Protein AF-A0A165LSH4-F1 (afdb_monomer)

InterPro domains:
  IPR036514 SGNH hydrolase superfamily [G3DSA:3.40.50.1110] (1-87)

Solvent-accessible surface area (backbone atoms only — not comparable to full-atom values): 5260 Å² total; per-residue (Å²): 112,71,69,60,56,55,50,52,53,52,49,52,55,47,54,71,52,42,42,83,79,35,82,90,58,83,78,79,84,75,66,59,66,62,53,51,49,53,44,53,77,39,16,60,88,71,62,21,78,37,70,76,40,65,35,83,53,65,32,19,40,17,51,50,103,86,41,64,7,70,39,49,49,52,57,54,51,51,49,50,50,35,39,73,75,70,52,74,66,134

Foldseek 3Di:
DVVVVVVLVVVVVCQVCVCVVPPPDDGFDQPVVVVLVVCQVCVVVLQAPHNDAEDADLNGQYPDPPHGHPNSVVVSVVQVVCRVVPNHDD

pLDDT: mean 92.6, std 12.12, range [35.62, 98.31]

Secondary structure (DSSP, 8-state):
-HHHHHHHHHHHHHHHHHHHHSTT-------HHHHHHHHHHSTGGGT-S-SS-BSSSTT-SBSSSS-B-HHHHHHHHHHHHHHHHT----

Mean predicted aligned error: 4.32 Å

Sequence (90 aa):
KPLILDYNTKLAQRVASFPSTNPGAKTFLVDTSALLTTLLNAPQANGFIDATTYGSQAGAMWCNNYHISPGVHDFVARAVQSALAGTGAP

Radius of gyration: 15.34 Å; Cα contacts (8 Å, |Δi|>4): 94; chains: 1; bounding box: 34×21×42 Å

Organism: NCBI:txid1314781

Structure (mmCIF, N/CA/C/O backbone):
data_AF-A0A165LSH4-F1
#
_entry.id   AF-A0A165LSH4-F1
#
loop_
_atom_site.group_PDB
_atom_site.id
_atom_site.type_symbol
_atom_site.label_atom_id
_atom_site.label_alt_id
_atom_site.label_comp_id
_atom_site.label_asym_id
_atom_site.label_entity_id
_atom_site.label_seq_id
_atom_site.pdbx_PDB_ins_code
_atom_site.Cartn_x
_atom_site.Cartn_y
_atom_site.Cartn_z
_atom_site.occupancy
_atom_site.B_iso_or_equiv
_atom_site.auth_seq_id
_atom_site.auth_comp_id
_atom_site.auth_asym_id
_atom_site.auth_atom_id
_atom_site.pdbx_PDB_m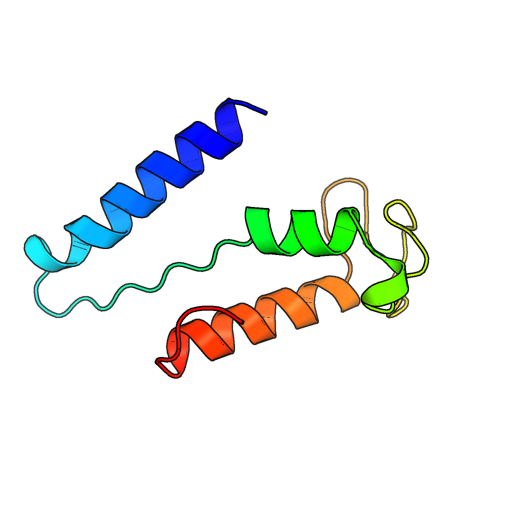odel_num
ATOM 1 N N . LYS A 1 1 ? 13.307 0.640 6.889 1.00 61.81 1 LYS A N 1
ATOM 2 C CA . LYS A 1 1 ? 13.636 1.896 7.614 1.00 61.81 1 LYS A CA 1
ATOM 3 C C . LYS A 1 1 ? 12.902 1.882 8.954 1.00 61.81 1 LYS A C 1
ATOM 5 O O . LYS A 1 1 ? 11.678 1.847 8.907 1.00 61.81 1 LYS A O 1
ATOM 10 N N . PRO A 1 2 ? 13.602 1.906 10.100 1.00 79.06 2 PRO A N 1
ATOM 11 C CA . PRO A 1 2 ? 12.983 1.779 11.427 1.00 79.06 2 PRO A CA 1
ATOM 12 C C . PRO A 1 2 ? 11.845 2.783 11.675 1.00 79.06 2 PRO A C 1
ATOM 14 O O . PRO A 1 2 ? 10.792 2.405 12.165 1.00 79.06 2 PRO A O 1
ATOM 17 N N . LEU A 1 3 ? 11.996 4.025 11.197 1.00 93.50 3 LEU A N 1
ATOM 18 C CA . LEU A 1 3 ? 10.997 5.088 11.364 1.00 93.50 3 LEU A CA 1
ATOM 19 C C . LEU A 1 3 ? 9.604 4.740 10.805 1.00 93.50 3 LEU A C 1
ATOM 21 O O . LEU A 1 3 ? 8.601 5.050 11.440 1.00 93.50 3 LEU A O 1
ATOM 25 N N . ILE A 1 4 ? 9.533 4.112 9.624 1.00 92.56 4 ILE A N 1
ATOM 26 C CA . ILE A 1 4 ? 8.249 3.761 8.989 1.00 92.56 4 ILE A CA 1
ATOM 27 C C . ILE A 1 4 ? 7.575 2.632 9.771 1.00 92.56 4 ILE A C 1
ATOM 29 O O . ILE A 1 4 ? 6.377 2.691 10.025 1.00 92.56 4 ILE A O 1
ATOM 33 N N . LEU A 1 5 ? 8.351 1.630 10.193 1.00 93.25 5 LEU A N 1
ATOM 34 C CA . LEU A 1 5 ? 7.836 0.502 10.967 1.00 93.25 5 LEU A CA 1
ATOM 35 C C . LEU A 1 5 ? 7.292 0.957 12.329 1.00 93.25 5 LEU A C 1
ATOM 37 O O . LEU A 1 5 ? 6.181 0.581 12.706 1.00 93.25 5 LEU A O 1
ATOM 41 N N . ASP A 1 6 ? 8.039 1.810 13.031 1.00 95.81 6 ASP A N 1
ATOM 42 C CA . ASP A 1 6 ? 7.628 2.361 14.324 1.00 95.81 6 ASP A CA 1
ATOM 43 C C . ASP A 1 6 ? 6.362 3.214 14.196 1.00 95.81 6 ASP A C 1
ATOM 45 O O . ASP A 1 6 ? 5.442 3.094 15.011 1.00 95.81 6 ASP A O 1
ATOM 49 N N . TYR A 1 7 ? 6.294 4.065 13.167 1.00 96.94 7 TYR A N 1
ATOM 50 C CA . TYR A 1 7 ? 5.109 4.871 12.886 1.00 96.94 7 TYR A CA 1
ATOM 51 C C . TYR A 1 7 ? 3.890 3.989 12.595 1.00 96.94 7 TYR A C 1
ATOM 53 O O . TYR A 1 7 ? 2.856 4.156 13.243 1.00 96.94 7 TYR A O 1
ATOM 61 N N . ASN A 1 8 ? 4.019 3.016 11.687 1.00 96.88 8 ASN A N 1
ATOM 62 C CA . ASN A 1 8 ? 2.922 2.123 11.308 1.00 96.88 8 ASN A CA 1
ATOM 63 C C . ASN A 1 8 ? 2.423 1.302 12.506 1.00 96.88 8 ASN A C 1
ATOM 65 O O . ASN A 1 8 ? 1.214 1.162 12.689 1.00 96.88 8 ASN A O 1
ATOM 69 N N . THR A 1 9 ? 3.332 0.835 13.368 1.00 96.81 9 THR A N 1
ATOM 70 C CA . THR A 1 9 ? 2.979 0.102 14.595 1.00 96.81 9 THR A CA 1
ATOM 71 C C . THR A 1 9 ? 2.143 0.970 15.537 1.00 96.81 9 THR A C 1
ATOM 73 O O . THR A 1 9 ? 1.076 0.552 15.994 1.00 96.81 9 THR A O 1
ATOM 76 N N . LYS A 1 10 ? 2.583 2.207 15.797 1.00 97.88 10 LYS A N 1
ATOM 77 C CA . LYS A 1 10 ? 1.853 3.150 16.662 1.00 97.88 10 LYS A CA 1
ATOM 78 C C . LYS A 1 10 ? 0.506 3.553 16.060 1.00 97.88 10 LYS A C 1
ATOM 80 O O . LYS A 1 10 ? -0.486 3.642 16.784 1.00 97.88 10 LYS A O 1
ATOM 85 N N . LEU A 1 11 ? 0.451 3.768 14.746 1.00 97.88 11 LEU A N 1
ATOM 86 C CA . LEU A 1 11 ? -0.788 4.090 14.041 1.00 97.88 11 LEU A CA 1
ATOM 87 C C . LEU A 1 11 ? -1.800 2.943 14.151 1.00 97.88 11 LEU A C 1
ATOM 89 O O . LEU A 1 11 ? -2.947 3.189 14.520 1.00 97.88 11 LEU A O 1
ATOM 93 N N . ALA A 1 12 ? -1.377 1.699 13.912 1.00 97.31 12 ALA A N 1
ATOM 94 C CA . ALA A 1 12 ? -2.239 0.524 14.028 1.00 97.31 12 ALA A CA 1
ATOM 95 C C . ALA A 1 12 ? -2.810 0.365 15.449 1.00 97.31 12 ALA A C 1
ATOM 97 O O . ALA A 1 12 ? -4.017 0.178 15.619 1.00 97.31 12 ALA A O 1
ATOM 98 N N . GLN A 1 13 ? -1.973 0.533 16.479 1.00 97.69 13 GLN A N 1
ATOM 99 C CA . GLN A 1 13 ? -2.413 0.522 17.881 1.00 97.69 13 GLN A CA 1
ATOM 100 C C . GLN A 1 13 ? -3.440 1.627 18.175 1.00 97.69 13 GLN A C 1
ATOM 102 O O . GLN A 1 13 ? -4.443 1.402 18.865 1.00 97.69 13 GLN A O 1
ATOM 107 N N . ARG A 1 14 ? -3.227 2.834 17.635 1.00 97.69 14 ARG A N 1
ATOM 108 C CA . ARG A 1 14 ? -4.170 3.943 17.811 1.00 97.69 14 ARG A CA 1
ATOM 109 C C . ARG A 1 14 ? -5.496 3.669 17.108 1.00 97.69 14 ARG A C 1
ATOM 111 O O . ARG A 1 14 ? -6.539 3.920 17.702 1.00 97.69 14 ARG A O 1
ATOM 118 N N . VAL A 1 15 ? -5.461 3.137 15.889 1.00 96.62 15 VAL A N 1
ATOM 119 C CA . VAL A 1 15 ? -6.655 2.781 15.109 1.00 96.62 15 VAL A CA 1
ATOM 120 C C . VAL A 1 15 ? -7.493 1.715 15.820 1.00 96.62 15 VAL A C 1
ATOM 122 O O . VAL A 1 15 ? -8.714 1.863 15.885 1.00 96.62 15 VAL A O 1
ATOM 125 N N . ALA A 1 16 ? -6.854 0.700 16.413 1.00 94.62 16 ALA A N 1
ATOM 126 C CA . ALA A 1 16 ? -7.537 -0.354 17.166 1.00 94.62 16 ALA A CA 1
ATOM 127 C C . ALA A 1 16 ? -8.180 0.154 18.473 1.00 94.62 16 ALA A C 1
ATOM 129 O O . ALA A 1 16 ? -9.262 -0.290 18.846 1.00 94.62 16 ALA A O 1
ATOM 130 N N . SER A 1 17 ? -7.538 1.105 19.160 1.00 96.00 17 SER A N 1
ATOM 131 C CA . SER A 1 17 ? -8.044 1.690 20.415 1.00 96.00 17 SER A CA 1
ATOM 132 C C . SER A 1 17 ? -8.993 2.879 20.219 1.00 96.00 17 SER A C 1
ATOM 134 O O . SER A 1 17 ? -9.636 3.322 21.168 1.00 96.00 17 SER A O 1
ATOM 136 N N . PHE A 1 18 ? -9.097 3.435 19.012 1.00 96.88 18 PHE A N 1
ATOM 137 C CA . PHE A 1 18 ? -9.920 4.618 18.759 1.00 96.88 18 PHE A CA 1
ATOM 138 C C . PHE A 1 18 ? -11.414 4.417 19.090 1.00 96.88 18 PHE A C 1
ATOM 140 O O . PHE A 1 18 ? -11.965 5.282 19.779 1.00 96.88 18 PHE A O 1
ATOM 147 N N . PRO A 1 19 ? -12.071 3.300 18.708 1.00 94.94 19 PRO A N 1
ATOM 148 C CA . PRO A 1 19 ? -13.506 3.125 18.946 1.00 94.94 19 PRO A CA 1
ATOM 149 C C . PRO A 1 19 ? -13.899 3.030 20.427 1.00 94.94 19 PRO A C 1
ATOM 151 O O . PRO A 1 19 ? -15.006 3.424 20.780 1.00 94.94 19 PRO A O 1
ATOM 154 N N . SER A 1 20 ? -13.004 2.565 21.313 1.00 94.19 20 SER A N 1
ATOM 155 C CA . SER A 1 20 ? -13.307 2.449 22.753 1.00 94.19 20 SER A CA 1
ATOM 156 C C . SER A 1 20 ? -13.464 3.808 23.440 1.00 94.19 20 SER A C 1
ATOM 158 O O . SER A 1 20 ? -14.145 3.917 24.454 1.00 94.19 20 SER A O 1
ATOM 160 N N . THR A 1 21 ? -12.847 4.847 22.872 1.00 95.88 21 THR A N 1
ATOM 161 C CA . THR A 1 21 ? -12.888 6.229 23.375 1.00 95.88 21 THR A CA 1
ATOM 162 C C . THR A 1 21 ? -13.756 7.146 22.518 1.00 95.88 21 THR A C 1
ATOM 164 O O . THR A 1 21 ? -13.999 8.284 22.905 1.00 95.88 21 THR A O 1
ATOM 167 N N . ASN A 1 22 ? -14.235 6.660 21.368 1.00 96.94 22 ASN A N 1
ATOM 168 C CA . ASN A 1 22 ? -15.057 7.414 20.423 1.00 96.94 22 ASN A CA 1
ATOM 169 C C . ASN A 1 22 ? -16.231 6.538 19.966 1.00 96.94 22 ASN A C 1
ATOM 171 O O . ASN A 1 22 ? -16.208 6.005 18.849 1.00 96.94 22 ASN A O 1
ATOM 175 N N . PRO A 1 23 ? -17.249 6.351 20.828 1.00 92.31 23 PRO A N 1
ATOM 176 C CA . PRO A 1 23 ? -18.419 5.556 20.484 1.00 92.31 23 PRO A CA 1
ATOM 177 C C . PRO A 1 23 ? -19.076 6.085 19.202 1.00 92.31 23 PRO A C 1
ATOM 179 O O . PRO A 1 23 ? -19.293 7.284 19.054 1.00 92.31 23 PRO A O 1
ATOM 182 N N . GLY A 1 24 ? -19.368 5.191 18.257 1.00 92.88 24 GLY A N 1
ATOM 183 C CA . GLY A 1 24 ? -19.940 5.536 16.950 1.00 92.88 24 GLY A CA 1
ATOM 184 C C . GLY A 1 24 ? -18.917 5.727 15.825 1.00 92.88 24 GLY A C 1
ATOM 185 O O . GLY A 1 24 ? -19.299 5.697 14.655 1.00 92.88 24 GLY A O 1
ATOM 186 N N . ALA A 1 25 ? -17.623 5.847 16.136 1.00 94.75 25 ALA A N 1
ATOM 187 C CA . ALA A 1 25 ? -16.586 5.846 15.112 1.00 94.75 25 ALA A CA 1
ATOM 188 C C . ALA A 1 25 ? -16.393 4.445 14.508 1.00 94.75 25 ALA A C 1
ATOM 190 O O . ALA A 1 25 ? -16.342 3.442 15.223 1.00 94.75 25 ALA A O 1
ATOM 191 N N . LYS A 1 26 ? -16.212 4.390 13.185 1.00 92.44 26 LYS A N 1
ATOM 192 C CA . LYS A 1 26 ? -15.719 3.209 12.466 1.00 92.44 26 LYS A CA 1
ATOM 193 C C . LYS A 1 26 ? -14.330 3.515 11.937 1.00 92.44 26 LYS A C 1
ATOM 195 O O . LYS A 1 26 ? -14.129 4.554 11.312 1.00 92.44 26 LYS A O 1
ATOM 200 N N . THR A 1 27 ? -13.386 2.621 12.189 1.00 94.25 27 THR A N 1
ATOM 201 C CA . THR A 1 27 ? -12.015 2.768 11.711 1.00 94.25 27 THR A CA 1
ATOM 202 C C . THR A 1 27 ? -11.671 1.680 10.707 1.00 94.25 27 THR A C 1
ATOM 204 O O . THR A 1 27 ? -12.147 0.552 10.797 1.00 94.25 27 THR A O 1
ATOM 207 N N . PHE A 1 28 ? -10.836 2.049 9.740 1.00 94.56 28 PHE A N 1
ATOM 208 C CA . PHE A 1 28 ? -10.317 1.169 8.704 1.00 94.56 28 PHE A CA 1
ATOM 209 C C . PHE A 1 28 ? -8.823 1.447 8.572 1.00 94.56 28 PHE A C 1
ATOM 211 O O . PHE A 1 28 ? -8.411 2.608 8.562 1.00 94.56 28 PHE A O 1
ATOM 218 N N . LEU A 1 29 ? -8.017 0.391 8.492 1.00 96.00 29 LEU A N 1
ATOM 219 C CA . LEU A 1 29 ? -6.575 0.491 8.303 1.00 96.00 29 LEU A CA 1
ATOM 220 C C . LEU A 1 29 ? -6.209 -0.139 6.961 1.00 96.00 29 LEU A C 1
ATOM 222 O O . LEU A 1 29 ? -6.562 -1.285 6.703 1.00 96.00 29 LEU A O 1
ATOM 226 N N . VAL A 1 30 ? -5.491 0.611 6.127 1.00 96.69 30 VAL A N 1
ATOM 227 C CA . VAL A 1 30 ? -4.953 0.136 4.847 1.00 96.69 30 VAL A CA 1
ATOM 228 C C . VAL A 1 30 ? -3.434 0.200 4.930 1.00 96.69 30 VAL A C 1
ATOM 230 O O . VAL A 1 30 ? -2.867 1.289 5.023 1.00 96.69 30 VAL A O 1
ATOM 233 N N . ASP A 1 31 ? -2.771 -0.957 4.912 1.00 96.56 31 ASP A N 1
ATOM 234 C CA . ASP A 1 31 ? -1.308 -1.037 4.967 1.00 96.56 31 ASP A CA 1
ATOM 235 C C . ASP A 1 31 ? -0.696 -0.817 3.578 1.00 96.56 31 ASP A C 1
ATOM 237 O O . ASP A 1 31 ? -0.356 -1.743 2.836 1.00 96.56 31 ASP A O 1
ATOM 241 N N . THR A 1 32 ? -0.556 0.455 3.214 1.00 96.88 32 THR A N 1
ATOM 242 C CA . THR A 1 32 ? 0.083 0.848 1.957 1.00 96.88 32 THR A CA 1
ATOM 243 C C . THR A 1 32 ? 1.574 0.518 1.932 1.00 96.88 32 THR A C 1
ATOM 245 O O . THR A 1 32 ? 2.131 0.344 0.851 1.00 96.88 32 THR A O 1
ATOM 248 N N . SER A 1 33 ? 2.232 0.380 3.088 1.00 96.12 33 SER A N 1
ATOM 249 C CA . SER A 1 33 ? 3.647 0.006 3.147 1.00 96.12 33 SER A CA 1
ATOM 250 C C . SER A 1 33 ? 3.843 -1.435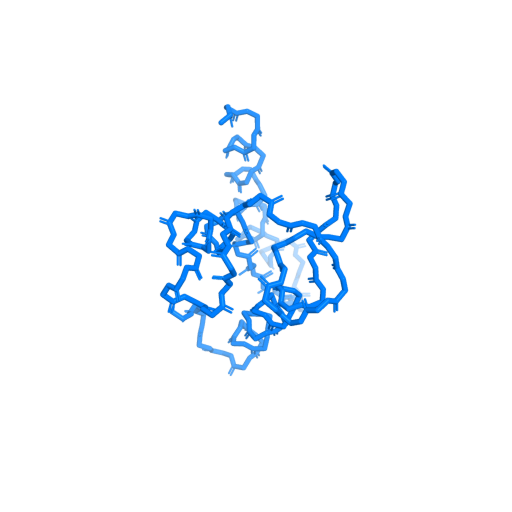 2.687 1.00 96.12 33 SER A C 1
ATOM 252 O O . SER A 1 33 ? 4.733 -1.696 1.874 1.00 96.12 33 SER A O 1
ATOM 254 N N . ALA A 1 34 ? 3.014 -2.359 3.176 1.00 96.19 34 ALA A N 1
ATOM 255 C CA . ALA A 1 34 ? 3.023 -3.750 2.731 1.00 96.19 34 ALA A CA 1
ATOM 256 C C . ALA A 1 34 ? 2.655 -3.857 1.245 1.00 96.19 34 ALA A C 1
ATOM 258 O O . ALA A 1 34 ? 3.390 -4.481 0.480 1.00 96.19 34 ALA A O 1
ATOM 259 N N . LEU A 1 35 ? 1.586 -3.170 0.819 1.00 97.81 35 LEU A N 1
ATOM 260 C CA . LEU A 1 35 ? 1.153 -3.146 -0.581 1.00 97.81 35 LEU A CA 1
ATOM 261 C C . LEU A 1 35 ? 2.276 -2.684 -1.522 1.00 97.81 35 LEU A C 1
ATOM 263 O O . LEU A 1 35 ? 2.623 -3.392 -2.464 1.00 97.81 35 LEU A O 1
ATOM 267 N N . LEU A 1 36 ? 2.878 -1.521 -1.254 1.00 9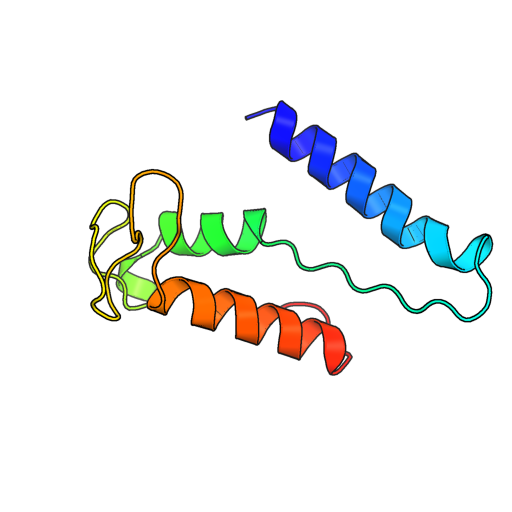7.12 36 LEU A N 1
ATOM 268 C CA . LEU A 1 36 ? 3.954 -0.986 -2.090 1.00 97.12 36 LEU A CA 1
ATOM 269 C C . LEU A 1 36 ? 5.192 -1.886 -2.063 1.00 97.12 36 LEU A C 1
ATOM 271 O O . LEU A 1 36 ? 5.826 -2.067 -3.097 1.00 97.12 36 LEU A O 1
ATOM 275 N N . THR A 1 37 ? 5.516 -2.494 -0.919 1.00 97.19 37 THR A N 1
ATOM 276 C CA . THR A 1 37 ? 6.625 -3.459 -0.829 1.00 97.19 37 THR A CA 1
ATOM 277 C C . THR A 1 37 ? 6.395 -4.652 -1.758 1.00 97.19 37 THR A C 1
ATOM 279 O O . THR A 1 37 ? 7.310 -5.043 -2.480 1.00 97.19 37 THR A O 1
ATOM 282 N N . THR A 1 38 ? 5.176 -5.194 -1.803 1.00 97.75 38 THR A N 1
ATOM 283 C CA . THR A 1 38 ? 4.813 -6.284 -2.723 1.00 97.75 38 THR A CA 1
ATOM 284 C C . THR A 1 38 ? 4.992 -5.876 -4.186 1.00 97.75 38 THR A C 1
ATOM 286 O O . THR A 1 38 ? 5.617 -6.611 -4.953 1.00 97.75 38 THR A O 1
ATOM 289 N N . LEU A 1 39 ? 4.510 -4.689 -4.567 1.00 98.00 39 LEU A N 1
ATOM 290 C CA . LEU A 1 39 ? 4.636 -4.191 -5.941 1.00 98.00 39 LEU A CA 1
ATOM 291 C C . LEU A 1 39 ? 6.098 -3.941 -6.337 1.00 98.00 39 LEU A C 1
ATOM 293 O O . LEU A 1 39 ? 6.499 -4.275 -7.449 1.00 98.00 39 LEU A O 1
ATOM 297 N N . LEU A 1 40 ? 6.912 -3.399 -5.428 1.00 97.50 40 LEU A N 1
ATOM 298 C CA . LEU A 1 40 ? 8.329 -3.116 -5.676 1.00 97.50 40 LEU A CA 1
ATOM 299 C C . LEU A 1 40 ? 9.189 -4.384 -5.734 1.00 97.50 40 LEU A C 1
ATOM 301 O O . LEU A 1 40 ? 10.153 -4.424 -6.495 1.00 97.50 40 LEU A O 1
ATOM 305 N N . ASN A 1 41 ? 8.843 -5.417 -4.964 1.00 98.31 41 ASN A N 1
ATOM 306 C CA . ASN A 1 41 ? 9.567 -6.690 -4.970 1.00 98.31 41 ASN A CA 1
ATOM 307 C C . ASN A 1 41 ? 9.263 -7.540 -6.214 1.00 98.31 41 ASN A C 1
ATOM 309 O O . ASN A 1 41 ? 10.092 -8.360 -6.604 1.00 98.31 41 ASN A O 1
ATOM 313 N N . ALA A 1 42 ? 8.090 -7.365 -6.830 1.00 97.81 42 ALA A N 1
ATOM 314 C CA . ALA A 1 42 ? 7.662 -8.141 -7.995 1.00 97.81 42 ALA A CA 1
ATOM 315 C C . ALA A 1 42 ? 6.902 -7.282 -9.032 1.00 97.81 42 ALA A C 1
ATOM 317 O O . ALA A 1 42 ? 5.743 -7.572 -9.339 1.00 97.81 42 ALA A O 1
ATOM 318 N N . PRO A 1 43 ? 7.521 -6.236 -9.611 1.00 98.00 43 PRO A N 1
ATOM 319 C CA . PRO A 1 43 ? 6.822 -5.265 -10.459 1.00 98.00 43 PRO A CA 1
ATOM 320 C C . PRO A 1 43 ? 6.180 -5.909 -11.694 1.00 98.00 43 PRO A C 1
ATOM 322 O O . PRO A 1 43 ? 5.001 -5.688 -11.961 1.00 98.00 43 PRO A O 1
ATOM 325 N N . GLN A 1 44 ? 6.909 -6.785 -12.389 1.00 98.25 44 GLN A N 1
ATOM 326 C CA . GLN A 1 44 ? 6.429 -7.443 -13.611 1.00 98.25 44 GLN A CA 1
ATOM 327 C C . GLN A 1 44 ? 5.246 -8.380 -13.357 1.00 98.25 44 GLN A C 1
ATOM 329 O O . GLN A 1 44 ? 4.310 -8.414 -14.152 1.00 98.25 44 GLN A O 1
ATOM 334 N N . ALA A 1 45 ? 5.237 -9.079 -12.217 1.00 97.94 45 ALA A N 1
ATOM 335 C CA . ALA A 1 45 ? 4.111 -9.925 -11.818 1.00 97.94 45 ALA A CA 1
ATOM 336 C C . ALA A 1 45 ? 2.823 -9.117 -11.581 1.00 97.94 45 ALA A C 1
ATOM 338 O O . ALA A 1 45 ? 1.729 -9.668 -11.642 1.00 97.94 45 ALA A O 1
ATOM 339 N N . ASN A 1 46 ? 2.957 -7.810 -11.339 1.00 96.44 46 ASN A N 1
ATOM 340 C CA . ASN A 1 46 ? 1.858 -6.885 -11.087 1.00 96.44 46 ASN A CA 1
ATOM 341 C C . ASN A 1 46 ? 1.598 -5.928 -12.268 1.00 96.44 46 ASN A C 1
ATOM 343 O O . ASN A 1 46 ? 0.878 -4.946 -12.110 1.00 96.44 46 ASN A O 1
ATOM 347 N N . GLY A 1 47 ? 2.166 -6.195 -13.452 1.00 96.75 47 GLY A N 1
ATOM 348 C CA . GLY A 1 47 ? 1.923 -5.401 -14.663 1.00 96.75 47 GLY A CA 1
ATOM 349 C C . GLY A 1 47 ? 2.754 -4.117 -14.788 1.00 96.75 47 GLY A C 1
ATOM 350 O O . GLY A 1 47 ? 2.485 -3.307 -15.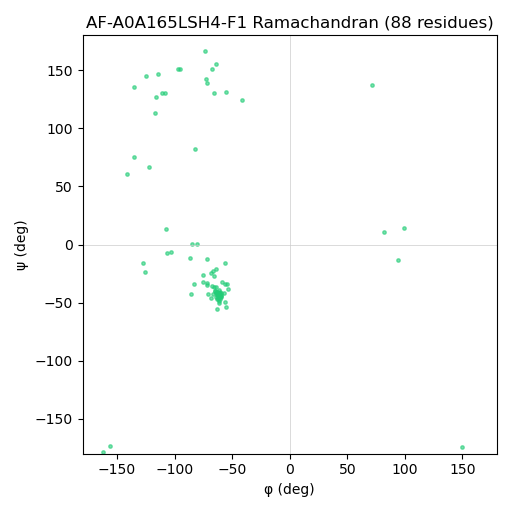676 1.00 96.75 47 GLY A O 1
ATOM 351 N N . PHE A 1 48 ? 3.769 -3.931 -13.940 1.00 98.25 48 PHE A N 1
ATOM 352 C CA . PHE A 1 48 ? 4.708 -2.810 -14.025 1.00 98.25 48 PHE A CA 1
ATOM 353 C C . PHE A 1 48 ? 5.975 -3.190 -14.799 1.00 98.25 48 PHE A C 1
ATOM 355 O O . PHE A 1 48 ? 6.409 -4.340 -14.786 1.00 98.25 48 PHE A O 1
ATOM 362 N N . ILE A 1 49 ? 6.590 -2.203 -15.452 1.00 98.19 49 ILE A N 1
ATOM 363 C CA . ILE A 1 49 ? 7.818 -2.376 -16.246 1.00 98.19 49 ILE A CA 1
ATOM 364 C C . ILE A 1 49 ? 8.969 -2.833 -15.336 1.00 98.19 49 ILE A C 1
ATOM 366 O O . ILE A 1 49 ? 9.578 -3.882 -15.552 1.00 98.19 49 ILE A O 1
ATOM 370 N N . ASP A 1 50 ? 9.223 -2.052 -14.286 1.00 98.06 50 ASP A N 1
ATOM 371 C CA . ASP A 1 50 ? 10.183 -2.325 -13.222 1.00 98.06 50 ASP A CA 1
ATOM 372 C C . ASP A 1 50 ? 9.878 -1.436 -11.996 1.00 98.06 50 ASP A C 1
ATOM 374 O O . ASP A 1 50 ? 8.922 -0.658 -11.990 1.00 98.06 50 ASP A O 1
ATOM 378 N N . ALA A 1 51 ? 10.688 -1.555 -10.942 1.00 97.94 51 ALA A N 1
ATOM 379 C CA . ALA A 1 51 ? 10.509 -0.832 -9.682 1.00 97.94 51 ALA A CA 1
ATOM 380 C C . ALA A 1 51 ? 11.021 0.624 -9.701 1.00 97.94 51 ALA A C 1
ATOM 382 O O . ALA A 1 51 ? 10.955 1.304 -8.680 1.00 97.94 51 ALA A O 1
ATOM 383 N N . THR A 1 52 ? 11.567 1.107 -10.817 1.00 97.88 52 THR A N 1
ATOM 384 C CA . THR A 1 52 ? 12.294 2.387 -10.932 1.00 97.88 52 THR A CA 1
ATOM 385 C C . THR A 1 52 ? 11.787 3.298 -12.049 1.00 97.88 52 THR A C 1
ATOM 387 O O . THR A 1 52 ? 12.083 4.490 -12.033 1.00 97.88 52 THR A O 1
ATOM 390 N N . THR A 1 53 ? 11.007 2.777 -12.994 1.00 97.88 53 THR A N 1
ATOM 391 C CA . THR A 1 53 ? 10.517 3.521 -14.152 1.00 97.88 53 THR A CA 1
ATOM 392 C C . THR A 1 53 ? 9.550 4.629 -13.736 1.00 97.88 53 THR A C 1
ATOM 394 O O . THR A 1 53 ? 8.568 4.397 -13.020 1.00 97.88 53 THR A O 1
ATOM 397 N N . TYR A 1 54 ? 9.822 5.824 -14.262 1.00 97.38 54 TYR A N 1
ATOM 398 C CA . TYR A 1 54 ? 8.987 7.011 -14.131 1.00 97.38 54 TYR A CA 1
ATOM 399 C C . TYR A 1 54 ? 8.083 7.201 -15.355 1.00 97.38 54 TYR A C 1
ATOM 401 O O . TYR A 1 54 ? 8.445 6.839 -16.478 1.00 97.38 54 TYR A O 1
ATOM 409 N N . GLY A 1 55 ? 6.923 7.818 -15.151 1.00 93.62 55 GLY A N 1
ATOM 410 C CA . GLY A 1 55 ? 6.049 8.277 -16.223 1.00 93.62 55 GLY A CA 1
ATOM 411 C C . GLY A 1 55 ? 4.571 8.269 -15.849 1.00 93.62 55 GLY A C 1
ATOM 412 O O . GLY A 1 55 ? 4.186 8.021 -14.707 1.00 93.62 55 GLY A O 1
ATOM 413 N N . SER A 1 56 ? 3.733 8.561 -16.840 1.00 88.25 56 SER A N 1
ATOM 414 C CA . SER A 1 56 ? 2.270 8.578 -16.714 1.00 88.25 56 SER A CA 1
ATOM 415 C C . SER A 1 56 ? 1.596 7.341 -17.314 1.00 88.25 56 SER A C 1
ATOM 417 O O . SER A 1 56 ? 0.388 7.167 -17.158 1.00 88.25 56 SER A O 1
ATOM 419 N N . GLN A 1 57 ? 2.354 6.473 -17.989 1.00 89.81 57 GLN A N 1
ATOM 420 C CA . GLN A 1 57 ? 1.862 5.211 -18.535 1.00 89.81 57 GLN A CA 1
ATOM 421 C C . GLN A 1 57 ? 1.472 4.220 -17.429 1.00 89.81 57 GLN A C 1
ATOM 423 O O . GLN A 1 57 ? 2.076 4.202 -16.357 1.00 89.81 57 GLN A O 1
ATOM 428 N N . ALA A 1 58 ? 0.509 3.339 -17.719 1.00 88.94 58 ALA A N 1
ATOM 429 C CA . ALA A 1 58 ? -0.042 2.389 -16.745 1.00 88.94 58 ALA A CA 1
ATOM 430 C C . ALA A 1 58 ? 1.019 1.485 -16.084 1.00 88.94 58 ALA A C 1
ATOM 432 O O . ALA A 1 58 ? 0.903 1.176 -14.904 1.00 88.94 58 ALA A O 1
ATOM 433 N N . GLY A 1 59 ? 2.068 1.105 -16.822 1.00 95.69 59 GLY A N 1
ATOM 434 C CA . GLY A 1 59 ? 3.149 0.250 -16.320 1.00 95.69 59 GLY A CA 1
ATOM 435 C C . GLY A 1 59 ? 4.276 0.980 -15.576 1.00 95.69 59 GLY A C 1
ATOM 436 O O . GLY A 1 59 ? 5.232 0.327 -15.162 1.00 95.69 59 GLY A O 1
ATOM 437 N N . ALA A 1 60 ? 4.224 2.309 -15.423 1.00 97.62 60 ALA A N 1
ATOM 438 C CA . ALA A 1 60 ? 5.208 3.040 -14.619 1.00 97.62 60 ALA A CA 1
ATOM 439 C C . ALA A 1 60 ? 4.971 2.790 -13.126 1.00 97.62 60 ALA A C 1
ATOM 441 O O . ALA A 1 60 ? 3.823 2.760 -12.692 1.00 97.62 60 ALA A O 1
ATOM 442 N N . MET A 1 61 ? 6.030 2.680 -12.322 1.00 98.19 61 MET A N 1
ATOM 443 C CA . MET A 1 61 ? 5.897 2.604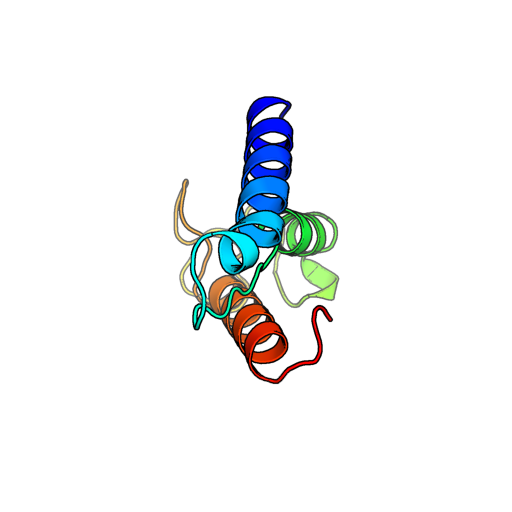 -10.859 1.00 98.19 61 MET A CA 1
ATOM 444 C C . MET A 1 61 ? 5.755 4.006 -10.245 1.00 98.19 61 MET A C 1
ATOM 446 O O . MET A 1 61 ? 5.013 4.213 -9.284 1.00 98.19 61 MET A O 1
ATOM 450 N N . TRP A 1 62 ? 6.418 5.000 -10.840 1.00 98.31 62 TRP A N 1
ATOM 451 C CA . TRP A 1 62 ? 6.547 6.341 -10.271 1.00 98.31 62 TRP A CA 1
ATOM 452 C C . TRP A 1 62 ? 6.064 7.428 -11.231 1.00 98.31 62 TRP A C 1
ATOM 454 O O . TRP A 1 62 ? 6.266 7.346 -12.436 1.00 98.31 62 TRP A O 1
ATOM 464 N N . CYS A 1 63 ? 5.470 8.489 -10.693 1.00 96.56 63 CYS A N 1
ATOM 465 C CA . CYS A 1 63 ? 5.224 9.744 -11.407 1.00 96.56 63 CYS A CA 1
ATOM 466 C C . CYS A 1 63 ? 6.458 10.662 -11.323 1.00 96.56 63 CYS A C 1
ATOM 468 O O . CYS A 1 63 ? 6.868 11.272 -12.307 1.00 96.56 63 CYS A O 1
ATOM 470 N N . ASN A 1 64 ? 7.073 10.736 -10.139 1.00 94.94 64 ASN A N 1
ATOM 471 C CA . ASN A 1 64 ? 8.306 11.476 -9.854 1.00 94.94 64 ASN A CA 1
ATOM 472 C C . ASN A 1 64 ? 9.004 10.869 -8.625 1.00 94.94 64 ASN A C 1
ATOM 474 O O . ASN A 1 64 ? 8.551 9.856 -8.099 1.00 94.94 64 ASN A O 1
ATOM 478 N N . ASN A 1 65 ? 10.073 11.504 -8.136 1.00 95.88 65 ASN A N 1
ATOM 479 C CA . ASN A 1 65 ? 10.925 11.008 -7.045 1.00 95.88 65 ASN A CA 1
ATOM 480 C C . ASN A 1 65 ? 10.196 10.689 -5.723 1.00 95.88 65 ASN A C 1
ATOM 482 O O . ASN A 1 65 ? 10.782 10.042 -4.857 1.00 95.88 65 ASN A O 1
ATOM 486 N N . TYR A 1 66 ? 8.962 11.166 -5.539 1.00 93.38 66 TYR A N 1
ATOM 487 C CA . TYR A 1 66 ? 8.189 10.983 -4.308 1.00 93.38 66 TYR A CA 1
ATOM 488 C C . TYR A 1 66 ? 6.809 10.358 -4.528 1.00 93.38 66 TYR A C 1
ATOM 490 O O . TYR A 1 66 ? 6.256 9.778 -3.596 1.00 93.38 66 TYR A O 1
ATOM 498 N N . HIS A 1 67 ? 6.240 10.483 -5.727 1.00 96.31 67 HIS A N 1
ATOM 499 C CA . HIS A 1 67 ? 4.859 10.097 -6.002 1.00 96.31 67 HIS A CA 1
ATOM 500 C C . HIS A 1 67 ? 4.809 8.833 -6.851 1.00 96.31 67 HIS A C 1
ATOM 502 O O . HIS A 1 67 ? 5.439 8.755 -7.907 1.00 96.31 67 HIS A O 1
ATOM 508 N N . ILE A 1 68 ? 4.008 7.870 -6.403 1.00 96.88 68 ILE A N 1
ATOM 509 C CA . ILE A 1 68 ? 3.647 6.681 -7.173 1.00 96.88 68 ILE A CA 1
ATOM 510 C C . ILE A 1 68 ? 2.838 7.068 -8.424 1.00 96.88 68 ILE A C 1
ATOM 512 O O . ILE A 1 68 ? 2.233 8.142 -8.484 1.00 96.88 68 ILE A O 1
ATOM 516 N N . SER A 1 69 ? 2.863 6.225 -9.454 1.00 97.12 69 SER A N 1
ATOM 517 C CA . SER A 1 69 ? 2.140 6.490 -10.704 1.00 97.12 69 SER A CA 1
ATOM 518 C C . SER A 1 69 ? 0.619 6.298 -10.551 1.00 97.12 69 SER A C 1
ATOM 520 O O . SER A 1 69 ? 0.162 5.650 -9.601 1.00 97.12 69 SER A O 1
ATOM 522 N N . PRO A 1 70 ? -0.192 6.772 -11.518 1.00 95.31 70 PRO A N 1
ATOM 523 C CA . PRO A 1 70 ? -1.612 6.425 -11.591 1.00 95.31 70 PRO A CA 1
ATOM 524 C C . PRO A 1 70 ? -1.881 4.910 -11.603 1.00 95.31 70 PRO A C 1
ATOM 526 O O . PRO A 1 70 ? -2.865 4.467 -11.016 1.00 95.31 70 PRO A O 1
ATOM 529 N N . GLY A 1 71 ? -0.997 4.111 -12.214 1.00 95.19 71 GLY A N 1
ATOM 530 C CA . GLY A 1 71 ? -1.117 2.650 -12.231 1.00 95.19 71 GLY A CA 1
ATOM 531 C C . GLY A 1 71 ? -1.015 2.042 -10.833 1.00 95.19 71 GLY A C 1
ATOM 532 O O . GLY A 1 71 ? -1.818 1.192 -10.465 1.00 95.19 71 GLY A O 1
ATOM 533 N N . VAL A 1 72 ? -0.091 2.533 -10.004 1.00 97.44 72 VAL A N 1
ATOM 534 C CA . VAL A 1 72 ? 0.038 2.099 -8.602 1.00 97.44 72 VAL A CA 1
ATOM 535 C C . VAL A 1 72 ? -1.113 2.635 -7.740 1.00 97.44 72 VAL A C 1
ATOM 537 O O . VAL A 1 72 ? -1.585 1.941 -6.838 1.00 97.44 72 VAL A O 1
ATOM 540 N N . HIS A 1 73 ? -1.613 3.845 -8.022 1.00 97.00 73 HIS A N 1
ATOM 541 C CA . HIS A 1 73 ? -2.785 4.396 -7.333 1.00 97.00 73 HIS A CA 1
ATOM 542 C C . HIS A 1 73 ? -4.041 3.519 -7.485 1.00 97.00 73 HIS A C 1
ATOM 544 O O . HIS A 1 73 ? -4.819 3.445 -6.533 1.00 97.00 73 HIS A O 1
ATOM 550 N N . ASP A 1 74 ? -4.222 2.813 -8.609 1.00 96.31 74 ASP A N 1
ATOM 551 C CA . ASP A 1 74 ? -5.337 1.865 -8.788 1.00 96.31 74 ASP A CA 1
ATOM 552 C C . ASP A 1 74 ? -5.293 0.720 -7.757 1.00 96.31 74 ASP A C 1
ATOM 554 O O . ASP A 1 74 ? -6.304 0.399 -7.131 1.00 96.31 74 ASP A O 1
ATOM 558 N N . PHE A 1 75 ? -4.109 0.162 -7.482 1.00 97.25 75 PHE A N 1
ATOM 559 C CA . PHE A 1 75 ? -3.938 -0.870 -6.449 1.00 97.25 75 PHE A CA 1
ATOM 560 C C . PHE A 1 75 ? -4.282 -0.344 -5.052 1.00 97.25 75 PHE A C 1
ATOM 562 O O . PHE A 1 75 ? -4.953 -1.028 -4.276 1.00 97.25 75 PHE A O 1
ATOM 569 N N . VAL A 1 76 ? -3.866 0.887 -4.731 1.00 97.62 76 VAL A N 1
ATOM 570 C CA . VAL A 1 76 ? -4.215 1.531 -3.454 1.00 97.62 76 VAL A CA 1
ATOM 571 C C . VAL A 1 76 ? -5.730 1.722 -3.347 1.00 97.62 76 VAL A C 1
ATOM 573 O O . VAL A 1 76 ? -6.312 1.418 -2.305 1.00 97.62 76 VAL A O 1
ATOM 576 N N . ALA A 1 77 ? -6.386 2.176 -4.417 1.00 97.19 77 ALA A N 1
ATOM 577 C CA . ALA A 1 77 ? -7.835 2.366 -4.442 1.00 97.19 77 ALA A CA 1
ATOM 578 C C . ALA A 1 77 ? -8.594 1.046 -4.219 1.00 97.19 77 ALA A C 1
ATOM 580 O O . ALA A 1 77 ? -9.538 1.012 -3.427 1.00 97.19 77 ALA A O 1
ATOM 581 N N . ARG A 1 78 ? -8.145 -0.055 -4.836 1.00 96.50 78 ARG A N 1
ATOM 582 C CA . ARG A 1 78 ? -8.707 -1.399 -4.605 1.00 96.50 78 ARG A CA 1
ATOM 583 C C . ARG A 1 78 ? -8.515 -1.865 -3.163 1.00 96.50 78 ARG A C 1
ATOM 585 O O . ARG A 1 78 ? -9.446 -2.403 -2.574 1.00 96.50 78 ARG A O 1
ATOM 592 N N . ALA A 1 79 ? -7.355 -1.608 -2.558 1.00 96.44 79 ALA A N 1
ATOM 593 C CA . ALA A 1 79 ? -7.121 -1.945 -1.152 1.00 96.44 79 ALA A CA 1
ATOM 594 C C . ALA A 1 79 ? -8.055 -1.164 -0.205 1.00 96.44 79 ALA A C 1
ATOM 596 O O . ALA A 1 79 ? -8.607 -1.737 0.737 1.00 96.44 79 ALA A O 1
ATOM 597 N N . VAL A 1 80 ? -8.287 0.125 -0.483 1.00 96.50 80 VAL A N 1
ATOM 598 C CA . VAL A 1 80 ? -9.271 0.946 0.247 1.00 96.50 80 VAL A CA 1
ATOM 599 C C . VAL A 1 80 ? -10.685 0.395 0.063 1.00 96.50 80 VAL A C 1
ATOM 601 O O . VAL A 1 80 ? -11.414 0.253 1.045 1.00 96.50 80 VAL A O 1
ATOM 604 N N . GLN A 1 81 ? -11.066 0.042 -1.167 1.00 95.88 81 GLN A N 1
ATOM 605 C CA . GLN A 1 81 ? -12.363 -0.569 -1.456 1.00 95.88 81 GLN A CA 1
ATOM 606 C C . GLN A 1 81 ? -12.573 -1.850 -0.633 1.00 95.88 81 GLN A C 1
ATOM 608 O O . GLN A 1 81 ? -13.602 -1.970 0.033 1.00 95.88 81 GLN A O 1
ATOM 613 N N . SER A 1 82 ? -11.599 -2.767 -0.621 1.00 92.50 82 SER A N 1
ATOM 614 C CA . SER A 1 82 ? -11.674 -4.015 0.155 1.00 92.50 82 SER A CA 1
ATOM 615 C C . SER A 1 82 ? -11.812 -3.763 1.657 1.00 92.50 82 SER A C 1
ATOM 617 O O . SER A 1 82 ? -12.611 -4.422 2.326 1.00 92.50 82 SER A O 1
ATOM 619 N N . ALA A 1 83 ? -11.083 -2.778 2.194 1.00 92.19 83 ALA A N 1
ATOM 620 C CA . ALA A 1 83 ? -11.193 -2.410 3.604 1.00 92.19 83 ALA A CA 1
ATOM 621 C C . ALA A 1 83 ? -12.604 -1.907 3.959 1.00 92.19 83 ALA A C 1
ATOM 623 O O . ALA A 1 83 ? -13.148 -2.290 4.993 1.00 92.19 83 ALA A O 1
ATOM 624 N N . LEU A 1 84 ? -13.218 -1.093 3.094 1.00 91.06 84 LEU A N 1
ATOM 625 C CA . LEU A 1 84 ? -14.552 -0.526 3.322 1.00 91.06 84 LEU A CA 1
ATOM 626 C C . LEU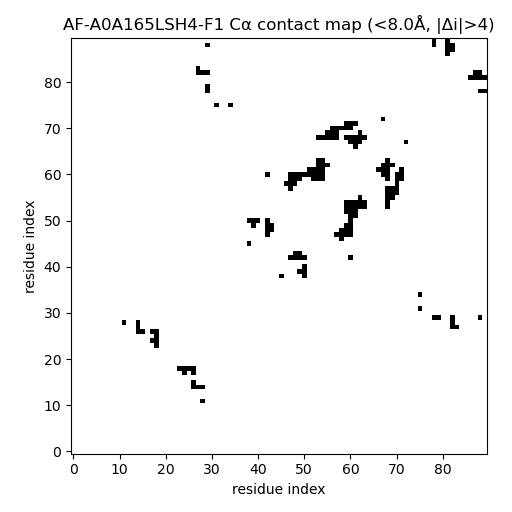 A 1 84 ? -15.692 -1.531 3.106 1.00 91.0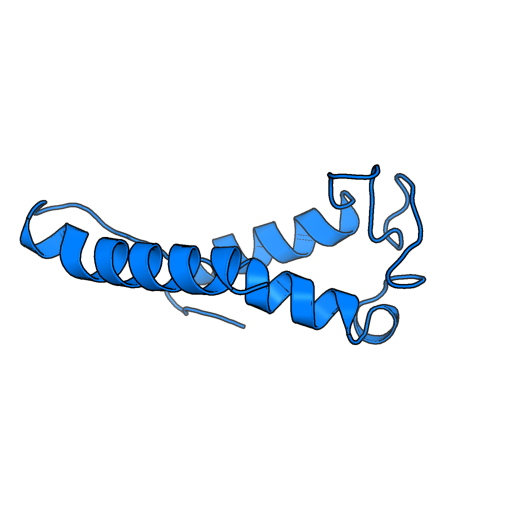6 84 LEU A C 1
ATOM 628 O O . LEU A 1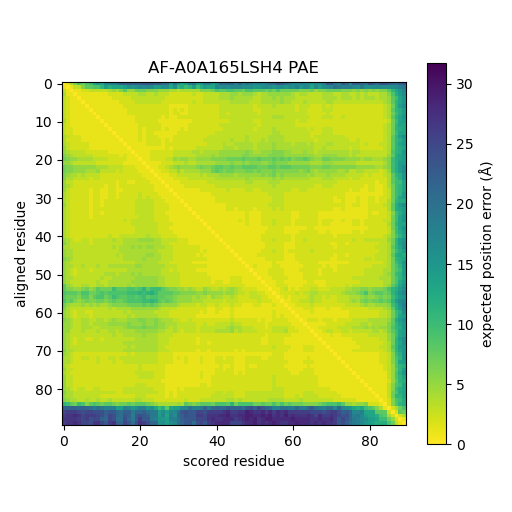 84 ? -16.708 -1.446 3.795 1.00 91.06 84 LEU A O 1
ATOM 632 N N . ALA A 1 85 ? -15.537 -2.481 2.180 1.00 87.50 85 ALA A N 1
ATOM 633 C CA . ALA A 1 85 ? -16.549 -3.498 1.882 1.00 87.50 85 ALA A CA 1
ATOM 634 C C . ALA A 1 85 ? -16.703 -4.564 2.990 1.00 87.50 85 ALA A C 1
ATOM 636 O O . ALA A 1 85 ? -17.685 -5.304 2.987 1.00 87.50 85 ALA A O 1
ATOM 637 N N . GLY A 1 86 ? -15.777 -4.623 3.957 1.00 61.62 86 GLY A N 1
ATOM 638 C CA . GLY A 1 86 ? -15.859 -5.518 5.117 1.00 61.62 86 GLY A CA 1
ATOM 639 C C . GLY A 1 86 ? -15.028 -6.803 5.022 1.00 61.62 86 GLY A C 1
ATOM 640 O O . GLY A 1 86 ? -15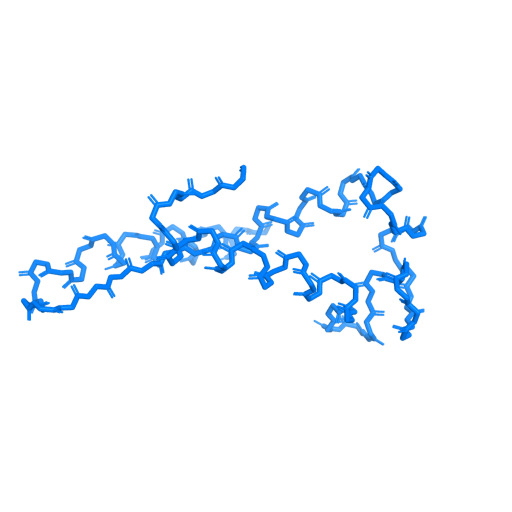.216 -7.693 5.847 1.00 61.62 86 GLY A O 1
ATOM 641 N N . THR A 1 87 ? -14.090 -6.906 4.076 1.00 48.66 87 THR A N 1
ATOM 642 C CA . THR A 1 87 ? -13.180 -8.059 3.922 1.00 48.66 87 THR A CA 1
ATOM 643 C C . THR A 1 87 ? -11.722 -7.603 3.993 1.00 48.66 87 THR A C 1
ATOM 645 O O . THR A 1 87 ? -11.025 -7.613 2.985 1.00 48.66 87 THR A O 1
ATOM 648 N N . GLY A 1 88 ? -11.266 -7.121 5.154 1.00 45.88 88 GLY A N 1
ATOM 649 C CA . GLY A 1 88 ? -9.901 -6.606 5.321 1.00 45.88 88 GLY A CA 1
ATOM 650 C C . GLY A 1 88 ? -8.822 -7.461 4.625 1.00 45.88 88 GLY A C 1
ATOM 651 O O . GLY A 1 88 ? -8.705 -8.642 4.929 1.00 45.88 88 GLY A O 1
ATOM 652 N N . ALA A 1 89 ? -8.047 -6.792 3.756 1.00 35.62 89 ALA A N 1
ATOM 653 C CA . ALA A 1 89 ? -6.910 -7.233 2.926 1.00 35.62 89 ALA A CA 1
ATOM 654 C C . ALA A 1 89 ? -7.201 -8.163 1.713 1.00 35.62 89 ALA A C 1
ATOM 656 O O . ALA A 1 89 ? -7.994 -9.095 1.840 1.00 35.62 89 ALA A O 1
ATOM 657 N N . PRO A 1 90 ? -6.570 -7.925 0.535 1.00 43.56 90 PRO A N 1
ATOM 658 C CA . PRO A 1 90 ? -6.329 -8.990 -0.442 1.00 43.56 90 PRO A CA 1
ATOM 659 C C . PRO A 1 90 ? -5.322 -10.025 0.084 1.00 43.56 90 PRO A C 1
ATOM 661 O O . PRO A 1 90 ? -4.487 -9.658 0.946 1.00 43.56 90 PRO A O 1
#